Protein AF-A0A921FQ05-F1 (afdb_monomer_lite)

Sequence (90 aa):
MEFQYQPNPKPFAEADRAKVLADPGFGHYFTDHMVTIEWTADVEGQNKAFEAGEYLNMVGNWSNARIEPFGPLSLSPAAAVLHYAQEIFE

Organism: NCBI:txid1837282

pLDDT: mean 95.51, std 4.32, range [75.94, 98.62]

Secondary structure (DSSP, 8-state):
-PPEE---SSPPPHHHHHHHHHS-TTTS---SEEEEEEEEE-HHHHHHHHHTT-TT---EEEEEEEEEE-------TT-THHHH------

Radius of gyration: 18.63 Å; chains: 1; bounding box: 36×22×51 Å

Structure (mmCIF, N/CA/C/O backbone):
data_AF-A0A921FQ05-F1
#
_entry.id   AF-A0A921FQ05-F1
#
loop_
_atom_site.group_PDB
_atom_site.id
_atom_site.type_symbol
_atom_site.label_atom_id
_atom_site.label_alt_id
_atom_site.label_comp_id
_atom_site.label_asym_id
_atom_site.label_entity_id
_atom_site.label_seq_id
_atom_site.pdbx_PDB_ins_code
_atom_site.Cartn_x
_atom_site.Cartn_y
_atom_site.Cartn_z
_atom_site.occupancy
_atom_site.B_iso_or_equiv
_atom_site.auth_seq_id
_atom_site.auth_comp_id
_atom_site.auth_asym_id
_atom_site.auth_atom_id
_atom_site.pdbx_PDB_model_num
ATOM 1 N N . MET A 1 1 ? 18.434 -3.467 2.527 1.00 89.62 1 MET A N 1
ATOM 2 C CA . MET A 1 1 ? 17.430 -2.388 2.603 1.00 89.62 1 MET A CA 1
ATOM 3 C C . MET A 1 1 ? 17.033 -2.243 4.054 1.00 89.62 1 MET A C 1
ATOM 5 O O . MET A 1 1 ? 16.786 -3.265 4.675 1.00 89.62 1 MET A O 1
ATOM 9 N N . GLU A 1 2 ? 17.020 -1.021 4.573 1.00 95.31 2 GLU A N 1
ATOM 10 C CA . GLU A 1 2 ? 16.614 -0.711 5.951 1.00 95.31 2 GLU A CA 1
ATOM 11 C C . GLU A 1 2 ? 15.199 -0.125 5.954 1.00 95.31 2 GLU A C 1
ATOM 13 O O . GLU A 1 2 ? 14.856 0.630 5.041 1.00 95.31 2 GLU A O 1
ATOM 18 N N . PHE A 1 3 ? 14.396 -0.455 6.968 1.00 98.25 3 PHE A N 1
ATOM 19 C CA . PHE A 1 3 ? 13.038 0.072 7.126 1.00 98.25 3 PHE A CA 1
ATOM 20 C C . PHE A 1 3 ? 13.030 1.297 8.035 1.00 98.25 3 PHE A C 1
ATOM 22 O O . PHE A 1 3 ? 13.514 1.255 9.165 1.00 98.25 3 PHE A O 1
ATOM 29 N N . GLN A 1 4 ? 12.412 2.379 7.571 1.00 98.19 4 GLN A N 1
ATOM 30 C CA . GLN A 1 4 ? 12.103 3.525 8.417 1.00 98.19 4 GLN A CA 1
ATOM 31 C C . GLN A 1 4 ? 10.810 3.252 9.188 1.00 98.19 4 GLN A C 1
ATOM 33 O O . GLN A 1 4 ? 9.791 2.907 8.593 1.00 98.19 4 GLN A O 1
ATOM 38 N N . TYR A 1 5 ? 10.838 3.415 10.510 1.00 98.19 5 TYR A N 1
ATOM 39 C CA . TYR A 1 5 ? 9.665 3.215 11.359 1.00 98.19 5 TYR A CA 1
ATOM 40 C C . TYR A 1 5 ? 9.017 4.548 11.733 1.00 98.19 5 TYR A C 1
ATOM 42 O O . TYR A 1 5 ? 9.665 5.422 12.312 1.00 98.19 5 TYR A O 1
ATOM 50 N N . GLN A 1 6 ? 7.727 4.681 11.437 1.00 98.06 6 GLN A N 1
ATOM 51 C CA . GLN A 1 6 ? 6.901 5.828 11.789 1.00 98.06 6 GLN A CA 1
ATOM 52 C C . GLN A 1 6 ? 5.719 5.350 12.648 1.00 98.06 6 GLN A C 1
ATOM 54 O O . GLN A 1 6 ? 4.806 4.692 12.139 1.00 98.06 6 GLN A O 1
ATOM 59 N N . PRO A 1 7 ? 5.712 5.632 13.965 1.00 97.88 7 PRO A N 1
ATOM 60 C CA . PRO A 1 7 ? 4.631 5.193 14.836 1.00 97.88 7 PRO A CA 1
ATOM 61 C C . PRO A 1 7 ? 3.318 5.897 14.479 1.00 97.88 7 PRO A C 1
ATOM 63 O O . PRO A 1 7 ? 3.305 7.088 14.164 1.00 97.88 7 PRO A O 1
ATOM 66 N N . ASN A 1 8 ? 2.198 5.181 14.595 1.00 97.88 8 ASN A N 1
ATOM 67 C CA . ASN A 1 8 ? 0.878 5.786 14.497 1.00 97.88 8 ASN A CA 1
ATOM 68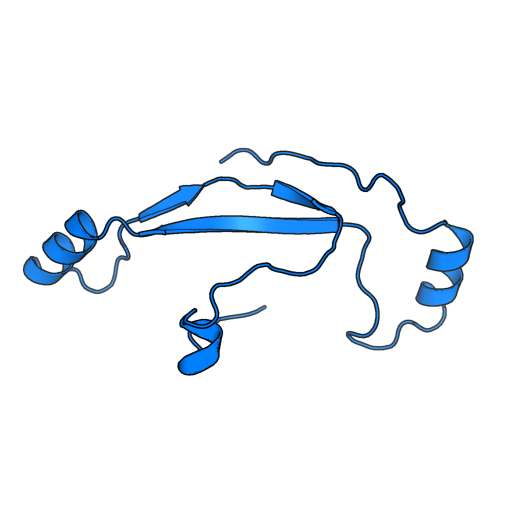 C C . ASN A 1 8 ? 0.671 6.714 15.708 1.00 97.88 8 ASN A C 1
ATOM 70 O O . ASN A 1 8 ? 0.717 6.230 16.840 1.00 97.88 8 ASN A O 1
ATOM 74 N N . PRO A 1 9 ? 0.468 8.033 15.510 1.00 97.12 9 PRO A N 1
ATOM 75 C CA . PRO A 1 9 ? 0.307 8.979 16.614 1.00 97.12 9 PRO A CA 1
ATOM 76 C C . PRO A 1 9 ? -1.024 8.804 17.357 1.00 97.12 9 PRO A C 1
ATOM 78 O O . PRO A 1 9 ? -1.208 9.362 18.438 1.00 97.12 9 PRO A O 1
ATOM 81 N N . LYS A 1 10 ? -1.964 8.049 16.781 1.00 96.44 10 LYS A N 1
ATOM 82 C CA . LYS A 1 10 ? -3.274 7.759 17.355 1.00 96.44 10 LYS A CA 1
ATOM 83 C C . LYS A 1 10 ? -3.631 6.28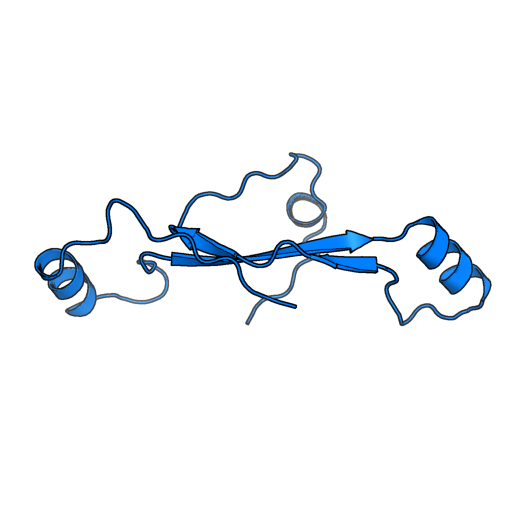5 17.105 1.00 96.44 10 LYS A C 1
ATOM 85 O O . LYS A 1 10 ? -4.537 6.010 16.317 1.00 96.44 10 LYS A O 1
ATOM 90 N N . PRO A 1 11 ? -2.915 5.344 17.746 1.00 95.38 11 PRO A N 1
ATOM 91 C CA . PRO A 1 11 ? -3.205 3.927 17.596 1.00 95.38 11 PRO A CA 1
ATOM 92 C C . PRO A 1 11 ? -4.588 3.611 18.169 1.00 95.38 11 PRO A C 1
ATOM 94 O O . PRO A 1 11 ? -5.088 4.315 19.057 1.00 95.38 11 PRO A O 1
ATOM 97 N N . PHE A 1 12 ? -5.201 2.538 17.683 1.00 94.50 12 PHE A N 1
ATOM 98 C CA . PHE A 1 12 ? -6.473 2.068 18.204 1.00 94.50 12 PHE A CA 1
ATOM 99 C C . PHE A 1 12 ? -6.361 1.772 19.703 1.00 94.50 12 PHE A C 1
ATOM 101 O O . PHE A 1 12 ? -5.473 1.040 20.160 1.00 94.50 12 PHE A O 1
ATOM 108 N N . ALA A 1 13 ? -7.290 2.329 20.482 1.00 96.62 13 ALA A N 1
ATOM 109 C CA . ALA A 1 13 ? -7.356 2.057 21.907 1.00 96.62 13 ALA A CA 1
ATOM 110 C C . ALA A 1 13 ? -7.572 0.556 22.138 1.00 96.62 13 ALA A C 1
ATOM 112 O O . ALA A 1 13 ? -8.313 -0.103 21.409 1.00 96.62 13 ALA A O 1
ATOM 113 N N . GLU A 1 14 ? -6.947 0.011 23.180 1.00 96.94 14 GLU A N 1
ATOM 114 C CA . GLU A 1 14 ? -6.999 -1.425 23.468 1.00 96.94 14 GLU A CA 1
ATOM 115 C C . GLU A 1 14 ? -8.432 -1.949 23.619 1.00 96.94 14 GLU A C 1
ATOM 117 O O . GLU A 1 14 ? -8.766 -2.988 23.056 1.00 96.94 14 GLU A O 1
ATOM 122 N N . ALA A 1 15 ? -9.298 -1.191 24.295 1.00 97.06 15 ALA A N 1
ATOM 123 C CA . ALA A 1 15 ? -10.703 -1.549 24.460 1.00 97.06 15 ALA A CA 1
ATOM 124 C C . ALA A 1 15 ? -11.472 -1.589 23.127 1.00 97.06 15 ALA A C 1
ATOM 126 O O . ALA A 1 15 ? -12.353 -2.429 22.956 1.00 97.06 15 ALA A O 1
ATOM 127 N N . ASP A 1 16 ? -11.153 -0.708 22.177 1.00 95.62 16 ASP A N 1
ATOM 128 C CA . ASP A 1 16 ? -11.810 -0.692 20.868 1.00 95.62 16 ASP A CA 1
ATOM 129 C C . ASP A 1 16 ? -11.271 -1.800 19.962 1.00 95.62 16 ASP A C 1
ATOM 131 O O . ASP A 1 16 ? -12.049 -2.481 19.296 1.00 95.62 16 ASP A O 1
ATOM 135 N N . ARG A 1 17 ? -9.962 -2.072 20.022 1.00 96.88 17 ARG A N 1
ATOM 136 C CA . ARG A 1 17 ? -9.355 -3.234 19.361 1.00 96.88 17 ARG A CA 1
ATOM 137 C C . ARG A 1 17 ? -9.952 -4.542 19.885 1.00 96.88 17 ARG A C 1
ATOM 139 O O . ARG A 1 17 ? -10.248 -5.425 19.091 1.00 96.88 17 ARG A O 1
ATOM 146 N N . ALA A 1 18 ? -10.189 -4.658 21.193 1.00 97.38 18 ALA A N 1
ATOM 147 C CA . ALA A 1 18 ? -10.816 -5.838 21.787 1.00 97.38 18 ALA A CA 1
ATOM 148 C C . ALA A 1 18 ? -12.246 -6.078 21.268 1.00 97.38 18 ALA A C 1
ATOM 150 O O . ALA A 1 18 ? -12.618 -7.225 21.038 1.00 97.38 18 ALA A O 1
ATOM 151 N N . LYS A 1 19 ? -13.030 -5.015 21.028 1.00 97.06 19 LYS A N 1
ATOM 152 C CA . LYS A 1 19 ? -14.365 -5.136 20.413 1.00 97.06 19 LYS A CA 1
ATOM 153 C C . LYS A 1 19 ? -14.281 -5.661 18.981 1.00 97.06 19 LYS A C 1
ATOM 155 O O . LYS A 1 19 ? -15.052 -6.542 18.629 1.00 97.06 19 LYS A O 1
ATOM 160 N N . VAL A 1 20 ? -13.342 -5.145 18.183 1.00 97.25 20 VAL A N 1
ATOM 161 C CA . VAL A 1 20 ? -13.115 -5.617 16.805 1.00 97.25 20 VAL A CA 1
ATOM 162 C C . VAL A 1 20 ? -12.694 -7.086 16.800 1.00 97.25 20 VAL A C 1
ATOM 164 O O . VAL A 1 20 ? -13.240 -7.880 16.046 1.00 97.25 20 VAL A O 1
ATOM 167 N N . LEU A 1 21 ? -11.765 -7.473 17.676 1.00 97.50 21 LEU A N 1
ATOM 168 C CA . LEU A 1 21 ? -11.263 -8.848 17.753 1.00 97.50 21 LEU A CA 1
ATOM 169 C C . LEU A 1 21 ? -12.306 -9.868 18.236 1.00 97.50 21 LEU A C 1
ATOM 171 O O . LEU A 1 21 ? -12.106 -11.062 18.024 1.00 97.50 21 LEU A O 1
ATOM 175 N N . ALA A 1 22 ? -13.396 -9.431 18.875 1.00 98.19 22 ALA A N 1
ATOM 176 C CA . ALA A 1 22 ? -14.474 -10.323 19.298 1.00 98.19 22 ALA A CA 1
ATOM 177 C C . ALA A 1 22 ? -15.304 -10.858 18.115 1.00 98.19 22 ALA A C 1
ATOM 179 O O . ALA A 1 22 ? -15.806 -11.976 18.198 1.00 98.19 22 ALA A O 1
ATOM 180 N N . ASP A 1 23 ? -15.432 -10.079 17.036 1.00 97.31 23 ASP A N 1
ATOM 181 C CA . ASP A 1 23 ? -16.111 -10.475 15.795 1.00 97.31 23 ASP A CA 1
ATOM 182 C C . ASP A 1 23 ? -15.552 -9.691 14.583 1.00 97.31 23 ASP A C 1
ATOM 184 O O . ASP A 1 23 ? -16.162 -8.725 14.117 1.00 97.31 23 ASP A O 1
ATOM 188 N N . PRO A 1 24 ? -14.346 -10.039 14.088 1.00 96.94 24 PRO A N 1
ATOM 189 C CA . PRO A 1 24 ? -13.643 -9.230 13.087 1.00 96.94 24 PRO A CA 1
ATOM 190 C C . PRO A 1 24 ? -14.111 -9.474 11.642 1.00 96.94 24 PRO A C 1
ATOM 192 O O . PRO A 1 24 ? -13.785 -8.687 10.749 1.00 96.94 24 PRO A O 1
ATOM 195 N N . GLY A 1 25 ? -14.826 -10.574 11.381 1.00 97.56 25 GLY A N 1
ATOM 196 C CA . GLY A 1 25 ? -15.106 -11.045 10.022 1.00 97.56 25 GLY A CA 1
ATOM 197 C C . GLY A 1 25 ? -13.831 -11.273 9.189 1.00 97.56 25 GLY A C 1
ATOM 198 O O . GLY A 1 25 ? -12.776 -11.60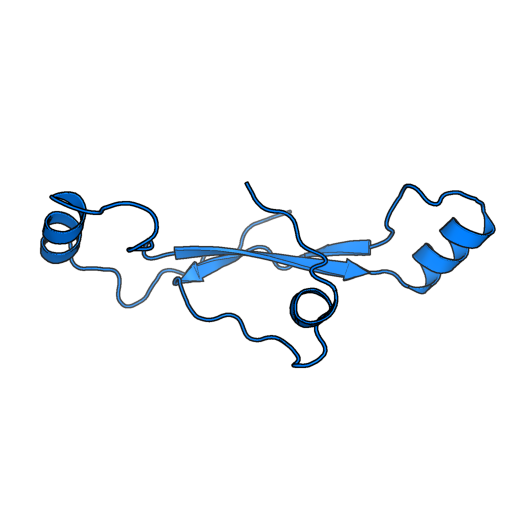9 9.728 1.00 97.56 25 GLY A O 1
ATOM 199 N N . PHE A 1 26 ? -13.919 -11.095 7.864 1.00 97.81 26 PHE A N 1
ATOM 200 C CA . PHE A 1 26 ? -12.783 -11.216 6.938 1.00 97.81 26 PHE A CA 1
ATOM 201 C C . PHE A 1 26 ? -12.637 -9.951 6.081 1.00 97.81 26 PHE A C 1
ATOM 203 O O . PHE A 1 26 ? -13.566 -9.576 5.372 1.00 97.81 26 PHE A O 1
ATOM 210 N N . GLY A 1 27 ? -11.476 -9.287 6.148 1.00 96.44 27 GLY A N 1
ATOM 211 C CA . GLY A 1 27 ? -11.159 -8.115 5.316 1.00 96.44 27 GLY A CA 1
ATOM 212 C C . GLY A 1 27 ? -11.902 -6.816 5.667 1.00 96.44 27 GLY A C 1
ATOM 213 O O . GLY A 1 27 ? -11.925 -5.897 4.854 1.00 96.44 27 GLY A O 1
ATOM 214 N N . HIS A 1 28 ? -12.519 -6.719 6.850 1.00 96.25 28 HIS A N 1
ATOM 215 C CA . HIS A 1 28 ? -13.301 -5.539 7.256 1.00 96.25 28 HIS A CA 1
ATOM 216 C C . HIS A 1 28 ? -12.520 -4.504 8.072 1.00 96.25 28 HIS A C 1
ATOM 218 O O . HIS A 1 28 ? -12.854 -3.320 8.043 1.00 96.25 28 HIS A O 1
ATOM 224 N N . TYR A 1 29 ? -11.495 -4.941 8.803 1.00 96.69 29 TYR A N 1
ATOM 225 C CA . TYR A 1 29 ? -10.710 -4.101 9.702 1.00 96.69 29 TYR A CA 1
ATOM 226 C C . TYR A 1 29 ? -9.220 -4.285 9.422 1.00 96.69 29 TYR A C 1
ATOM 228 O O . TYR A 1 29 ? -8.768 -5.395 9.147 1.00 96.69 29 TYR A O 1
ATOM 236 N N . PHE A 1 30 ? -8.464 -3.195 9.530 1.00 96.88 30 PHE A N 1
ATOM 237 C CA . PHE A 1 30 ? -7.021 -3.158 9.298 1.00 96.88 30 PHE A CA 1
ATOM 238 C C . PHE A 1 30 ? -6.285 -2.733 10.571 1.00 96.88 30 PHE A C 1
ATOM 240 O O . PHE A 1 30 ? -6.866 -2.108 11.461 1.00 96.88 30 PHE A O 1
ATOM 247 N N . THR A 1 31 ? -5.010 -3.102 10.672 1.00 97.38 31 THR A N 1
ATOM 248 C CA . THR A 1 31 ? -4.148 -2.761 11.810 1.00 97.38 31 THR A CA 1
ATOM 249 C C . THR A 1 31 ? -3.688 -1.304 11.774 1.00 97.38 31 THR A C 1
ATOM 251 O O . THR A 1 31 ? -3.839 -0.614 10.773 1.00 97.38 31 THR A O 1
ATOM 254 N N . ASP A 1 32 ? -3.076 -0.841 12.868 1.00 98.12 32 ASP A N 1
ATOM 255 C CA . ASP A 1 32 ? -2.622 0.549 13.022 1.00 98.12 32 ASP A CA 1
ATOM 256 C C . ASP A 1 32 ? -1.531 0.975 12.028 1.00 98.12 32 ASP A C 1
ATOM 258 O O . ASP A 1 32 ? -1.322 2.176 11.829 1.00 98.12 32 ASP A O 1
ATOM 262 N N . HIS A 1 33 ? -0.847 0.008 11.414 1.00 98.56 33 HIS A N 1
ATOM 263 C CA . HIS A 1 33 ? 0.277 0.212 10.507 1.00 98.56 33 HIS A CA 1
ATOM 264 C C . HIS A 1 33 ? 0.150 -0.617 9.232 1.00 98.56 33 HIS A C 1
ATOM 266 O O . HIS A 1 33 ? -0.524 -1.649 9.211 1.00 98.56 33 HIS A O 1
ATOM 272 N N . MET A 1 34 ? 0.870 -0.175 8.205 1.00 98.56 34 MET A N 1
ATOM 273 C CA . MET A 1 34 ? 1.125 -0.879 6.952 1.00 98.56 34 MET A CA 1
ATOM 274 C C . MET A 1 34 ? 2.605 -0.774 6.566 1.00 98.56 34 MET A C 1
ATOM 276 O O . MET A 1 34 ? 3.343 0.064 7.091 1.00 98.56 34 MET A O 1
ATOM 280 N N . VAL A 1 35 ? 3.039 -1.637 5.647 1.00 98.56 35 VAL A N 1
ATOM 281 C CA . VAL A 1 35 ? 4.371 -1.573 5.039 1.00 98.56 35 VAL A CA 1
ATOM 282 C C . VAL A 1 35 ? 4.256 -1.014 3.627 1.00 98.56 35 VAL A C 1
ATOM 284 O O . VAL A 1 35 ? 3.461 -1.515 2.835 1.00 98.56 35 VAL A O 1
ATOM 287 N N . THR A 1 36 ? 5.104 -0.040 3.303 1.00 98.19 36 THR A N 1
ATOM 288 C CA . THR A 1 36 ? 5.222 0.530 1.956 1.00 98.19 36 THR A CA 1
ATOM 289 C C . THR A 1 36 ? 6.672 0.452 1.496 1.00 98.19 36 THR A C 1
ATOM 291 O O . THR A 1 36 ? 7.588 0.802 2.242 1.00 98.19 36 THR A O 1
ATOM 294 N N . ILE A 1 37 ? 6.898 -0.001 0.263 1.00 98.25 37 ILE A N 1
ATOM 295 C CA . ILE A 1 37 ? 8.213 -0.006 -0.387 1.00 98.25 37 ILE A CA 1
ATOM 296 C C . ILE A 1 37 ? 8.018 0.480 -1.821 1.00 98.25 37 ILE A C 1
ATOM 298 O O . ILE A 1 37 ? 7.104 0.033 -2.510 1.00 98.25 37 ILE A O 1
ATOM 302 N N . GLU A 1 38 ? 8.868 1.397 -2.271 1.00 97.31 38 GLU A N 1
ATOM 303 C CA . GLU A 1 38 ? 8.767 1.999 -3.599 1.00 97.31 38 GLU A CA 1
ATOM 304 C C . GLU A 1 38 ? 9.778 1.364 -4.549 1.00 97.31 38 GLU A C 1
ATOM 306 O O . GLU A 1 38 ? 10.955 1.214 -4.211 1.00 97.31 38 GLU A O 1
ATOM 311 N N . TRP A 1 39 ? 9.333 1.019 -5.754 1.00 96.00 39 TRP A N 1
ATOM 312 C CA . TRP A 1 39 ? 10.210 0.592 -6.838 1.00 96.00 39 TRP A CA 1
ATOM 313 C C . TRP A 1 39 ? 10.243 1.643 -7.940 1.00 96.00 39 TRP A C 1
ATOM 315 O O . TRP A 1 39 ? 9.196 2.108 -8.392 1.00 96.00 39 TRP A O 1
ATOM 325 N N . THR A 1 40 ? 11.447 1.970 -8.403 1.00 95.75 40 THR A N 1
ATOM 326 C CA . THR A 1 40 ? 11.660 2.888 -9.525 1.00 95.75 40 THR A CA 1
ATOM 327 C C . THR A 1 40 ? 12.412 2.166 -10.632 1.00 95.75 40 THR A C 1
ATOM 329 O O . THR A 1 40 ? 13.517 1.664 -10.407 1.00 95.75 40 THR A O 1
ATOM 332 N N . ALA A 1 41 ? 11.821 2.140 -11.828 1.00 93.44 41 ALA A N 1
ATOM 333 C CA . ALA A 1 41 ? 12.455 1.604 -13.027 1.00 93.44 41 ALA A CA 1
ATOM 334 C C . ALA A 1 41 ? 13.673 2.442 -13.432 1.00 93.44 41 ALA A C 1
ATOM 336 O O . ALA A 1 41 ? 13.590 3.671 -13.495 1.00 93.44 41 ALA A O 1
ATOM 337 N N . ASP A 1 42 ? 14.763 1.777 -13.802 1.00 94.56 42 ASP A N 1
ATOM 338 C CA . ASP A 1 42 ? 15.800 2.374 -14.638 1.00 94.56 42 ASP A CA 1
ATOM 339 C C . ASP A 1 42 ? 15.405 2.154 -16.102 1.00 94.56 42 ASP A C 1
ATOM 341 O O . ASP A 1 42 ? 15.623 1.087 -16.670 1.00 94.56 42 ASP A O 1
ATOM 345 N N . VAL A 1 43 ? 14.779 3.164 -16.709 1.00 92.75 43 VAL A N 1
ATOM 346 C CA . VAL A 1 43 ? 14.256 3.071 -18.081 1.00 92.75 43 VAL A CA 1
ATOM 347 C C . VAL A 1 43 ? 15.375 2.851 -19.100 1.00 92.75 43 VAL A C 1
ATOM 349 O O . VAL A 1 43 ? 15.202 2.086 -20.046 1.00 92.75 43 VAL A O 1
ATOM 352 N N . GLU A 1 44 ? 16.530 3.494 -18.920 1.00 93.81 44 GLU A N 1
ATOM 353 C CA . GLU A 1 44 ? 17.650 3.326 -19.848 1.00 93.81 44 GLU A CA 1
ATOM 354 C C . GLU A 1 44 ? 18.247 1.923 -19.717 1.00 93.81 44 GLU A C 1
ATOM 356 O O . GLU A 1 44 ? 18.472 1.248 -20.725 1.00 93.81 44 GLU A O 1
ATOM 361 N N . GLY A 1 45 ? 18.448 1.461 -18.480 1.00 92.62 45 GLY A N 1
ATOM 362 C CA . GLY A 1 45 ? 18.873 0.095 -18.196 1.00 92.62 45 GLY A CA 1
ATOM 363 C C . GLY A 1 45 ? 17.899 -0.941 -18.756 1.00 92.62 45 GLY A C 1
ATOM 364 O O . GLY A 1 45 ? 18.321 -1.909 -19.387 1.00 92.62 45 GLY A O 1
ATOM 365 N N . GLN A 1 46 ? 16.594 -0.701 -18.618 1.00 90.94 46 GLN A N 1
ATOM 366 C CA . GLN A 1 46 ? 15.556 -1.583 -19.141 1.00 90.94 46 GLN A CA 1
ATOM 367 C C . GLN A 1 46 ? 15.578 -1.662 -20.671 1.00 90.94 46 GLN A C 1
ATOM 369 O O . GLN A 1 46 ? 15.456 -2.754 -21.228 1.00 90.94 46 GLN A O 1
ATOM 374 N N . ASN A 1 47 ? 15.759 -0.530 -21.355 1.00 90.69 47 ASN A N 1
ATOM 375 C CA . ASN A 1 47 ? 15.856 -0.497 -22.814 1.00 90.69 47 ASN A CA 1
ATOM 376 C C . ASN A 1 47 ? 17.088 -1.270 -23.307 1.00 90.69 47 ASN A C 1
ATOM 378 O O . ASN A 1 47 ? 16.982 -2.060 -24.242 1.00 90.69 47 ASN A O 1
ATOM 382 N N . LYS A 1 48 ? 18.237 -1.116 -22.635 1.00 92.38 48 LYS A N 1
ATOM 383 C CA . LYS A 1 48 ? 19.454 -1.880 -22.957 1.00 92.38 48 LYS A CA 1
ATOM 384 C C . LYS A 1 48 ? 19.265 -3.381 -22.742 1.00 92.38 48 LYS A C 1
ATOM 386 O O . LYS A 1 48 ? 19.673 -4.168 -23.592 1.00 92.38 48 LYS A O 1
ATOM 391 N N . ALA A 1 49 ? 18.615 -3.782 -21.648 1.00 90.31 49 ALA A N 1
ATOM 392 C CA . ALA A 1 49 ? 18.284 -5.186 -21.394 1.00 90.31 49 ALA A CA 1
ATOM 393 C C . ALA A 1 49 ? 17.362 -5.755 -22.487 1.00 90.31 49 ALA A C 1
ATOM 395 O O . ALA A 1 49 ? 17.558 -6.878 -22.948 1.00 90.31 49 ALA A O 1
ATOM 396 N N . PHE A 1 50 ? 16.398 -4.958 -22.962 1.00 88.75 50 PHE A N 1
ATOM 397 C CA . PHE A 1 50 ? 15.515 -5.341 -24.064 1.00 88.75 50 PHE A CA 1
ATOM 398 C C . PHE A 1 50 ? 16.285 -5.563 -25.378 1.00 88.75 50 PHE A C 1
ATOM 400 O O . PHE A 1 50 ? 16.103 -6.588 -26.035 1.00 88.75 50 PHE A O 1
ATOM 407 N N . GLU A 1 51 ? 17.173 -4.642 -25.758 1.00 92.19 51 GLU A N 1
ATOM 408 C CA . GLU A 1 51 ? 18.015 -4.783 -26.957 1.00 92.19 51 GLU A CA 1
ATOM 409 C C . GLU A 1 51 ? 18.960 -5.991 -26.874 1.00 92.19 51 GLU A C 1
ATOM 411 O O . GLU A 1 51 ? 19.218 -6.649 -27.883 1.00 92.19 51 GLU A O 1
ATOM 416 N N . ALA A 1 52 ? 19.433 -6.316 -25.668 1.00 91.62 52 ALA A N 1
ATOM 417 C CA . ALA A 1 52 ? 20.291 -7.467 -25.397 1.00 91.62 52 ALA A CA 1
ATOM 418 C C . ALA A 1 52 ? 19.542 -8.816 -25.341 1.00 91.62 52 ALA A C 1
ATOM 420 O O . ALA A 1 52 ? 20.180 -9.863 -25.232 1.00 91.62 52 ALA A O 1
ATOM 421 N N . GLY A 1 53 ? 18.207 -8.822 -25.428 1.00 90.75 53 GLY A N 1
ATOM 422 C CA . GLY A 1 53 ? 17.398 -10.043 -25.343 1.00 90.75 53 GLY A CA 1
ATOM 423 C C . GLY A 1 53 ? 17.126 -10.540 -23.916 1.00 90.75 53 GLY A C 1
ATOM 424 O O . GLY A 1 53 ? 16.641 -11.655 -23.731 1.00 90.75 53 GLY A O 1
ATOM 425 N N . GLU A 1 54 ? 17.411 -9.731 -22.895 1.00 87.69 54 GLU A N 1
ATOM 426 C CA . GLU A 1 54 ? 17.299 -10.075 -21.471 1.00 87.69 54 GLU A CA 1
ATOM 427 C C . GLU A 1 54 ? 15.934 -9.665 -20.885 1.00 87.69 54 GLU A C 1
ATOM 429 O O . GLU A 1 54 ? 15.833 -8.973 -19.874 1.00 87.69 54 GLU A O 1
ATOM 434 N N . TYR A 1 55 ? 14.843 -10.100 -21.520 1.00 75.94 55 TYR A N 1
ATOM 435 C CA . TYR A 1 55 ? 13.478 -9.634 -21.216 1.00 75.94 55 TYR A CA 1
ATOM 436 C C . TYR A 1 55 ? 12.922 -10.048 -19.846 1.00 75.94 55 TYR A C 1
ATOM 438 O O . TYR A 1 55 ? 11.879 -9.546 -19.434 1.00 75.94 55 TYR A O 1
ATOM 446 N N . LEU A 1 56 ? 13.568 -10.996 -19.160 1.00 77.00 56 LEU A N 1
ATOM 447 C CA . LEU A 1 56 ? 13.053 -11.575 -17.914 1.00 77.00 56 LEU A CA 1
ATOM 448 C C . LEU A 1 56 ? 13.452 -10.789 -16.660 1.00 77.00 56 LEU A C 1
ATOM 450 O O . LEU A 1 56 ? 12.887 -11.033 -15.597 1.00 77.00 56 LEU A O 1
ATOM 454 N N . ASN A 1 57 ? 14.388 -9.843 -16.774 1.00 80.06 57 ASN A N 1
ATOM 455 C CA . ASN A 1 57 ? 14.878 -9.071 -15.639 1.00 80.06 57 ASN A CA 1
ATOM 456 C C . ASN A 1 57 ? 14.410 -7.619 -15.751 1.00 80.06 57 ASN A C 1
ATOM 458 O O . ASN A 1 57 ? 14.784 -6.898 -16.679 1.00 80.06 57 ASN A O 1
ATOM 462 N N . MET A 1 58 ? 13.597 -7.178 -14.789 1.00 85.50 58 MET A N 1
ATOM 463 C CA . MET A 1 58 ? 13.311 -5.754 -14.647 1.00 85.50 58 MET A CA 1
ATOM 464 C C . MET A 1 58 ? 14.524 -5.043 -14.048 1.00 85.50 58 MET A C 1
ATOM 466 O O . MET A 1 58 ? 15.075 -5.484 -13.038 1.00 85.50 58 MET A O 1
ATOM 470 N N . VAL A 1 59 ? 14.923 -3.930 -14.657 1.00 92.19 59 VAL A N 1
ATOM 471 C CA . VAL A 1 59 ? 16.039 -3.098 -14.213 1.00 92.19 59 VAL A CA 1
ATOM 472 C C . VAL A 1 59 ? 15.477 -1.905 -13.453 1.00 92.19 59 VAL A C 1
ATOM 474 O O . VAL A 1 59 ? 14.693 -1.111 -13.970 1.00 92.19 59 VAL A O 1
ATOM 477 N N . GLY A 1 60 ? 15.848 -1.793 -12.186 1.00 93.50 60 GLY A N 1
ATOM 478 C CA . GLY A 1 60 ? 15.367 -0.745 -11.302 1.00 93.50 60 GLY A CA 1
ATOM 479 C C . GLY A 1 60 ? 15.793 -1.003 -9.870 1.00 93.50 60 GLY A C 1
ATOM 480 O O . GLY A 1 60 ? 16.518 -1.958 -9.584 1.00 93.50 60 GLY A O 1
ATOM 481 N N . ASN A 1 61 ? 15.339 -0.151 -8.960 1.00 95.44 61 ASN A N 1
ATOM 482 C CA . ASN A 1 61 ? 15.728 -0.232 -7.562 1.00 95.44 61 ASN A CA 1
ATOM 483 C C . ASN A 1 61 ? 14.526 -0.107 -6.631 1.00 95.44 61 ASN A C 1
ATOM 485 O O . ASN A 1 61 ? 13.700 0.796 -6.772 1.00 95.44 61 ASN A O 1
ATOM 489 N N . TRP A 1 62 ? 14.488 -0.985 -5.632 1.00 96.75 62 TRP A N 1
ATOM 490 C CA . TRP A 1 62 ? 13.608 -0.831 -4.486 1.00 96.75 62 TRP A CA 1
ATOM 491 C C . TRP A 1 62 ? 14.225 0.140 -3.480 1.00 96.75 62 TRP A C 1
ATOM 493 O O . TRP A 1 62 ? 15.410 0.058 -3.145 1.00 96.75 62 TRP A O 1
ATOM 503 N N . SER A 1 63 ? 13.422 1.051 -2.957 1.00 96.94 63 SER A N 1
ATOM 504 C CA . SER A 1 63 ? 13.871 2.096 -2.048 1.00 96.94 63 SER A CA 1
ATOM 505 C C . SER A 1 63 ? 12.753 2.538 -1.111 1.00 96.94 63 SER A C 1
ATOM 507 O O . SER A 1 63 ? 11.616 2.081 -1.217 1.00 96.94 63 SER A O 1
ATOM 509 N N . ASN A 1 64 ? 13.102 3.422 -0.173 1.00 96.88 64 ASN A N 1
ATOM 510 C CA . ASN A 1 64 ? 12.136 4.102 0.684 1.00 96.88 64 ASN A CA 1
ATOM 511 C C . ASN A 1 64 ? 11.196 3.137 1.439 1.00 96.88 64 ASN A C 1
ATOM 513 O O . ASN A 1 64 ? 9.988 3.345 1.477 1.00 96.88 64 ASN A O 1
ATOM 517 N N . ALA A 1 65 ? 11.749 2.061 2.009 1.00 98.50 65 ALA A N 1
ATOM 518 C CA . ALA A 1 65 ? 10.982 1.096 2.789 1.00 98.50 65 ALA A CA 1
ATOM 519 C C . ALA A 1 65 ? 10.538 1.691 4.127 1.00 98.50 65 ALA A C 1
ATOM 521 O O . ALA A 1 65 ? 11.363 2.198 4.895 1.00 98.50 65 ALA A O 1
ATOM 522 N N . ARG A 1 66 ? 9.237 1.615 4.410 1.00 98.25 66 ARG A N 1
ATOM 523 C CA . ARG A 1 66 ? 8.607 2.234 5.577 1.00 98.25 66 ARG A CA 1
ATOM 524 C C . ARG A 1 66 ? 7.635 1.278 6.252 1.00 98.25 66 ARG A C 1
ATOM 526 O O . ARG A 1 66 ? 6.875 0.586 5.582 1.00 98.25 66 ARG A O 1
ATOM 533 N N . ILE A 1 67 ? 7.648 1.285 7.581 1.00 98.62 67 ILE A N 1
ATOM 534 C CA . ILE A 1 67 ? 6.537 0.832 8.422 1.00 98.62 67 ILE A CA 1
ATOM 535 C C . ILE A 1 67 ? 5.856 2.108 8.913 1.00 98.62 67 ILE A C 1
ATOM 537 O O . ILE A 1 67 ? 6.456 2.863 9.681 1.00 98.62 67 ILE A O 1
ATOM 541 N N . GLU A 1 68 ? 4.641 2.373 8.449 1.00 98.25 68 GLU A N 1
ATOM 542 C CA . GLU A 1 68 ? 3.959 3.660 8.628 1.00 98.25 68 GLU A CA 1
ATOM 543 C C . GLU A 1 68 ? 2.487 3.478 9.025 1.00 98.25 68 GLU A C 1
ATOM 545 O O . GLU A 1 68 ? 1.970 2.361 8.933 1.00 98.25 68 GLU A O 1
ATOM 550 N N . PRO A 1 69 ? 1.798 4.524 9.521 1.00 98.50 69 PRO A N 1
ATOM 551 C CA . PRO A 1 69 ? 0.398 4.411 9.919 1.00 98.50 69 PRO A CA 1
ATOM 552 C C . PRO A 1 69 ? -0.480 3.972 8.741 1.00 98.50 69 PRO A C 1
ATOM 554 O O . PRO A 1 69 ? -0.330 4.490 7.635 1.00 98.50 69 PRO A O 1
ATOM 557 N N . PHE A 1 70 ? -1.407 3.038 8.975 1.00 9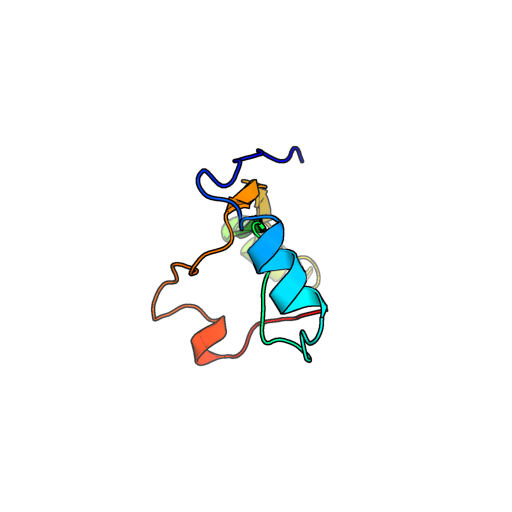8.06 70 PHE A N 1
ATOM 558 C CA . PHE A 1 70 ? -2.338 2.590 7.936 1.00 98.06 70 PHE A CA 1
ATOM 559 C C . PHE A 1 70 ? -3.172 3.771 7.421 1.00 98.06 70 PHE A C 1
ATOM 561 O O . PHE A 1 70 ? -3.739 4.536 8.208 1.00 98.06 70 PHE A O 1
ATOM 568 N N . GLY A 1 71 ? -3.263 3.925 6.101 1.00 96.44 71 GLY A N 1
ATOM 569 C CA . GLY A 1 71 ? -3.928 5.071 5.494 1.00 96.44 71 GLY A CA 1
ATOM 570 C C . GLY A 1 71 ? -4.120 4.947 3.982 1.00 96.44 71 GLY A C 1
ATOM 571 O O . GLY A 1 71 ? -3.706 3.961 3.375 1.00 96.44 71 GLY A O 1
ATOM 572 N N . PRO A 1 72 ? -4.782 5.939 3.360 1.00 97.62 72 PRO A N 1
ATOM 573 C CA . PRO A 1 72 ? -5.048 5.932 1.927 1.00 97.62 72 PRO A CA 1
ATOM 574 C C . PRO A 1 72 ? -3.760 6.058 1.104 1.00 97.62 72 PRO A C 1
ATOM 576 O O . PRO A 1 72 ? -2.856 6.816 1.453 1.00 97.62 72 PRO A O 1
ATOM 579 N N . LEU A 1 73 ? -3.721 5.373 -0.040 1.00 96.56 73 LEU A N 1
ATOM 580 C CA . LEU A 1 73 ? -2.650 5.511 -1.026 1.00 96.56 73 LEU A CA 1
ATOM 581 C C . LEU A 1 73 ? -2.906 6.720 -1.937 1.00 96.56 73 LEU A C 1
ATOM 583 O O . LEU A 1 73 ? -4.025 6.933 -2.404 1.00 96.56 73 LEU A O 1
ATOM 587 N N . SER A 1 74 ? -1.854 7.489 -2.226 1.00 97.12 74 SER A N 1
ATOM 588 C CA . SER A 1 74 ? -1.884 8.563 -3.224 1.00 97.12 74 SER A CA 1
ATOM 589 C C . SER A 1 74 ? -1.305 8.049 -4.538 1.00 97.12 74 SER A C 1
ATOM 591 O O . SER A 1 74 ? -0.125 7.708 -4.604 1.00 97.12 74 SER A O 1
ATOM 593 N N . LEU A 1 75 ? -2.131 7.980 -5.581 1.00 97.81 75 LEU A N 1
ATOM 594 C CA . LEU A 1 75 ? -1.750 7.452 -6.889 1.00 97.81 75 LEU A CA 1
ATOM 595 C C . LEU A 1 75 ? -2.121 8.439 -7.996 1.00 97.81 75 LEU A C 1
ATOM 597 O O . LEU A 1 75 ? -3.133 9.137 -7.923 1.00 97.81 75 LEU A O 1
ATOM 601 N N . SER A 1 76 ? -1.311 8.465 -9.055 1.00 98.19 76 SER A N 1
ATOM 602 C CA . SER A 1 76 ? -1.692 9.142 -10.296 1.00 98.19 76 SER A CA 1
ATOM 603 C C . SER A 1 76 ? -2.969 8.506 -10.860 1.00 98.19 76 SER A C 1
ATOM 605 O O . SER A 1 76 ? -3.046 7.276 -10.913 1.00 98.19 76 SER A O 1
ATOM 607 N N . PRO A 1 77 ? -3.929 9.289 -11.386 1.00 98.50 77 PRO A N 1
ATOM 608 C CA . PRO A 1 77 ? -5.086 8.739 -12.095 1.00 98.50 77 PRO A CA 1
ATOM 609 C C . PRO A 1 77 ? -4.713 7.869 -13.304 1.00 98.50 77 PRO A C 1
ATOM 611 O O . PRO A 1 77 ? -5.532 7.081 -13.762 1.00 98.50 77 PRO A O 1
ATOM 614 N N . ALA A 1 78 ? -3.492 8.011 -13.828 1.00 98.25 78 ALA A N 1
ATOM 615 C CA . ALA A 1 78 ? -2.968 7.226 -14.944 1.00 98.25 78 ALA A CA 1
ATOM 616 C C . ALA A 1 78 ? -2.158 5.988 -14.505 1.00 98.25 78 ALA A C 1
ATOM 618 O O . ALA A 1 78 ? -1.513 5.361 -15.343 1.00 98.25 78 ALA A O 1
ATOM 619 N N . ALA A 1 79 ? -2.130 5.643 -13.211 1.00 98.00 79 ALA A N 1
ATOM 620 C CA . ALA A 1 79 ? -1.370 4.494 -12.721 1.00 98.00 79 ALA A CA 1
ATOM 621 C C . ALA A 1 79 ? -1.848 3.187 -13.380 1.00 98.00 79 ALA A C 1
ATOM 623 O O . ALA A 1 79 ? -3.046 2.909 -13.400 1.00 98.00 79 ALA A O 1
ATOM 624 N N . ALA A 1 80 ? -0.915 2.374 -13.892 1.00 98.12 80 ALA A N 1
ATOM 625 C CA . ALA A 1 80 ? -1.224 1.178 -14.686 1.00 98.12 80 ALA A CA 1
ATOM 626 C C . ALA A 1 80 ? -2.144 0.182 -13.962 1.00 98.12 80 ALA A C 1
ATOM 628 O O . ALA A 1 80 ? -2.992 -0.436 -14.600 1.00 98.12 80 ALA A O 1
ATOM 629 N N . VAL A 1 81 ? -2.036 0.090 -12.634 1.00 98.12 81 VAL A N 1
ATOM 630 C CA . VAL A 1 81 ? -2.928 -0.718 -11.791 1.00 98.12 81 VAL A CA 1
ATOM 631 C C . VAL A 1 81 ? -4.413 -0.398 -12.018 1.00 98.12 81 VAL A C 1
ATOM 633 O O . VAL A 1 81 ? -5.235 -1.303 -12.078 1.00 98.12 81 VAL A O 1
ATOM 636 N N . LEU A 1 82 ? -4.755 0.872 -12.267 1.00 98.38 82 LEU A N 1
ATOM 637 C CA . LEU A 1 82 ? -6.138 1.334 -12.441 1.00 98.38 82 LEU A CA 1
ATOM 638 C C . LEU A 1 82 ? -6.692 1.132 -13.861 1.00 98.38 82 LEU A C 1
ATOM 640 O O . LEU A 1 82 ? -7.896 1.268 -14.062 1.00 98.38 82 LEU A O 1
ATOM 644 N N . HIS A 1 83 ? -5.835 0.846 -14.848 1.00 98.56 83 HIS A N 1
ATOM 645 C CA . HIS A 1 83 ? -6.229 0.755 -16.267 1.00 98.56 83 HIS A CA 1
ATOM 646 C C . HIS A 1 83 ? -5.998 -0.629 -16.867 1.00 98.56 83 HIS A C 1
ATOM 648 O O . HIS A 1 83 ? -6.744 -1.052 -17.747 1.00 98.56 83 HIS A O 1
ATOM 654 N N . TYR A 1 84 ? -4.971 -1.333 -16.394 1.00 98.19 84 TYR A N 1
ATOM 655 C CA . TYR A 1 84 ? -4.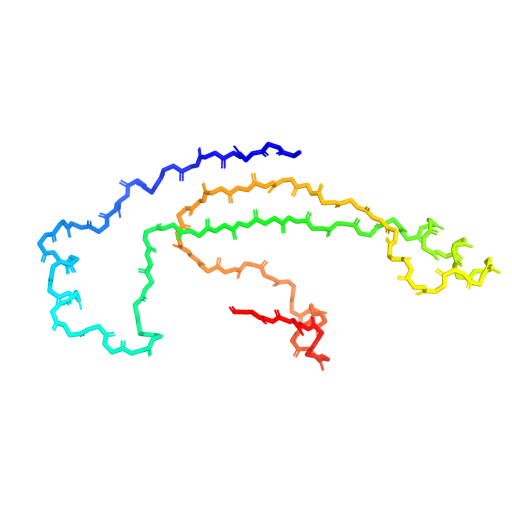497 -2.590 -16.969 1.00 98.19 84 TYR A CA 1
ATOM 656 C C . TYR A 1 84 ? -4.322 -3.701 -15.929 1.00 98.19 84 TYR A C 1
ATOM 658 O O . TYR A 1 84 ? -3.769 -4.742 -16.270 1.00 98.19 84 TYR A O 1
ATOM 666 N N . ALA A 1 85 ? -4.764 -3.485 -14.681 1.00 98.06 85 ALA A N 1
ATOM 667 C CA . ALA A 1 85 ? -4.675 -4.457 -13.586 1.00 98.06 85 ALA A CA 1
ATOM 668 C C . ALA A 1 85 ? -3.266 -5.066 -13.433 1.00 98.06 85 ALA A C 1
ATOM 670 O O . ALA A 1 85 ? -3.103 -6.258 -13.177 1.00 98.06 85 ALA A O 1
ATOM 671 N N . GLN A 1 86 ? -2.227 -4.248 -13.643 1.00 97.06 86 GLN A N 1
ATOM 672 C CA . GLN A 1 86 ? -0.842 -4.671 -13.462 1.00 97.06 86 GLN A CA 1
ATOM 673 C C . GLN A 1 86 ? -0.518 -4.714 -11.962 1.00 97.06 86 GLN A C 1
ATOM 675 O O . GLN A 1 86 ? 0.091 -3.795 -11.417 1.00 97.06 86 GLN A O 1
ATOM 680 N N . GLU A 1 87 ? -0.970 -5.775 -11.302 1.00 97.31 87 GLU A N 1
ATOM 681 C CA . GLU A 1 87 ? -0.851 -5.997 -9.862 1.00 97.31 87 GLU A CA 1
ATOM 682 C C . GLU A 1 87 ? -0.743 -7.490 -9.530 1.00 97.31 87 GLU A C 1
ATOM 684 O O . GLU A 1 87 ? -1.114 -8.356 -10.322 1.00 97.31 87 GLU A O 1
ATOM 689 N N . ILE A 1 88 ? -0.210 -7.776 -8.344 1.00 97.50 88 ILE A N 1
ATOM 690 C CA . ILE A 1 88 ? -0.154 -9.101 -7.721 1.00 97.50 88 ILE A CA 1
ATOM 691 C C . ILE A 1 88 ? -0.435 -8.930 -6.223 1.00 97.50 88 ILE A C 1
ATOM 693 O O . ILE A 1 88 ? -0.155 -7.864 -5.670 1.00 97.50 88 ILE A O 1
ATOM 697 N N . PHE A 1 89 ? -0.979 -9.954 -5.566 1.00 98.00 89 PHE A N 1
ATOM 698 C CA . PHE A 1 89 ? -1.247 -9.950 -4.125 1.00 98.00 89 PHE A CA 1
ATOM 699 C C . PHE A 1 89 ? -0.902 -11.307 -3.511 1.00 98.00 89 PHE A C 1
ATOM 701 O O . PHE A 1 89 ? -0.799 -12.292 -4.240 1.00 98.00 89 PHE A O 1
ATOM 708 N N . GLU A 1 90 ? -0.767 -11.320 -2.186 1.00 95.75 90 GLU A N 1
ATOM 709 C CA . GLU A 1 90 ? -0.707 -12.511 -1.33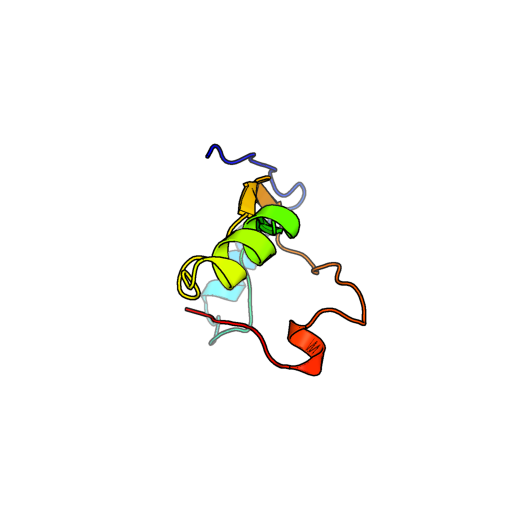4 1.00 95.75 90 GLU A CA 1
ATOM 710 C C . GLU A 1 90 ? -1.543 -12.279 -0.068 1.00 95.75 90 GLU A C 1
ATOM 712 O O . GLU A 1 90 ? -1.664 -11.095 0.336 1.00 95.75 90 GLU A O 1
#

InterPro domains:
  IPR005786 Branched-chain amino acid aminotransferase II [PTHR11825] (23-90)
  IPR036038 Aminotransferase-like, PLP-dependent enzymes [SSF56752] (10-90)
  IPR043131 Branched-chain-amino-acid aminotransferase-like, N-terminal [G3DSA:3.30.470.10] (1-90)

Foldseek 3Di:
DDEDEDAQPDFDDPVRVVVCVVPVDPPNDDGQWDKDKDKDFPPVVQVVCVVVVNNPDTHTDIDHIYTYGDDDDDDDPPPCCNPPVPDDDD